Protein AF-A0A947G406-F1 (afdb_monomer_lite)

Foldseek 3Di:
DDDDPDPPVPVVVVVVLVVLLVVLQVVQCVVQNDVRRDPVSSCVSSVHDPVVVD

Sequence (54 aa):
MGSPMTDERDPDAKARRRDQILRVATAVFADKGYHKASISHIIERAGIARGTFY

pLDDT: mean 76.73, std 13.11, range [49.97, 91.88]

Structure (mmCIF, N/CA/C/O backbone):
data_AF-A0A947G406-F1
#
_entry.id   AF-A0A947G406-F1
#
loop_
_atom_site.group_PDB
_atom_site.id
_atom_site.type_symbol
_atom_site.label_atom_id
_atom_site.label_alt_id
_atom_site.label_comp_id
_atom_site.label_asym_id
_atom_site.label_entity_id
_atom_site.label_seq_id
_atom_site.pdbx_PDB_ins_code
_atom_site.Cartn_x
_atom_site.Cartn_y
_atom_site.Cartn_z
_atom_site.occupancy
_atom_site.B_iso_or_equiv
_atom_site.auth_seq_id
_atom_site.auth_comp_id
_atom_site.auth_asym_id
_atom_site.auth_atom_id
_atom_site.pdbx_PDB_model_num
ATOM 1 N N . MET A 1 1 ? 36.405 -20.430 -18.235 1.00 56.88 1 MET A N 1
ATOM 2 C CA . MET A 1 1 ? 36.809 -19.013 -18.134 1.00 56.88 1 MET A CA 1
ATOM 3 C C . MET A 1 1 ? 35.785 -18.216 -18.930 1.00 56.88 1 MET A C 1
ATOM 5 O O . MET A 1 1 ? 35.668 -18.480 -20.116 1.00 56.88 1 MET A O 1
ATOM 9 N N . GLY A 1 2 ? 34.985 -17.367 -18.275 1.00 49.97 2 GLY A N 1
ATOM 10 C CA . GLY A 1 2 ? 33.975 -16.529 -18.936 1.00 49.97 2 GLY A CA 1
ATOM 11 C C . GLY A 1 2 ? 32.551 -16.680 -18.393 1.00 49.97 2 GLY A C 1
ATOM 12 O O . GLY A 1 2 ? 31.689 -17.198 -19.086 1.00 49.97 2 GLY A O 1
ATOM 13 N N . SER A 1 3 ? 32.306 -16.179 -17.181 1.00 55.38 3 SER A N 1
ATOM 14 C CA . SER A 1 3 ? 31.060 -15.444 -16.930 1.00 55.38 3 SER A CA 1
ATOM 15 C C . SER A 1 3 ? 31.418 -13.959 -17.018 1.00 55.38 3 SER A C 1
ATOM 17 O O . SER A 1 3 ? 32.493 -13.570 -16.553 1.00 55.38 3 SER A O 1
ATOM 19 N N . PRO A 1 4 ? 30.542 -13.143 -17.610 1.00 58.41 4 PRO A N 1
ATOM 20 C CA . PRO A 1 4 ? 29.631 -12.431 -16.733 1.00 58.41 4 PRO A CA 1
ATOM 21 C C . PRO A 1 4 ? 28.190 -12.599 -17.214 1.00 58.41 4 PRO A C 1
ATOM 23 O O . PRO A 1 4 ? 27.835 -12.225 -18.325 1.00 58.41 4 PRO A O 1
ATOM 26 N N . MET A 1 5 ? 27.364 -13.163 -16.335 1.00 53.44 5 MET A N 1
ATOM 27 C CA . MET A 1 5 ? 25.917 -13.004 -16.384 1.00 53.44 5 MET A CA 1
ATOM 28 C C . MET A 1 5 ? 25.654 -11.511 -16.198 1.00 53.44 5 MET A C 1
ATOM 30 O O . MET A 1 5 ? 25.812 -10.978 -15.100 1.00 53.44 5 MET A O 1
ATOM 34 N N . THR A 1 6 ? 25.400 -10.819 -17.300 1.00 59.88 6 THR A N 1
ATOM 35 C CA . THR A 1 6 ? 25.065 -9.403 -17.312 1.00 59.88 6 THR A CA 1
ATOM 36 C C . THR A 1 6 ? 23.779 -9.211 -16.524 1.00 59.88 6 THR A C 1
ATOM 38 O O . THR A 1 6 ? 22.770 -9.854 -16.790 1.00 59.88 6 THR A O 1
ATOM 41 N N . ASP A 1 7 ? 23.856 -8.342 -15.521 1.00 60.00 7 ASP A N 1
ATOM 42 C CA . ASP A 1 7 ? 22.753 -7.771 -14.753 1.00 60.00 7 ASP A CA 1
ATOM 43 C C . ASP A 1 7 ? 21.850 -6.950 -15.693 1.00 60.00 7 ASP A C 1
ATOM 45 O O . ASP A 1 7 ? 21.801 -5.724 -15.649 1.00 60.00 7 ASP A O 1
ATOM 49 N N . GLU A 1 8 ? 21.151 -7.632 -16.600 1.00 57.47 8 GLU A N 1
ATOM 5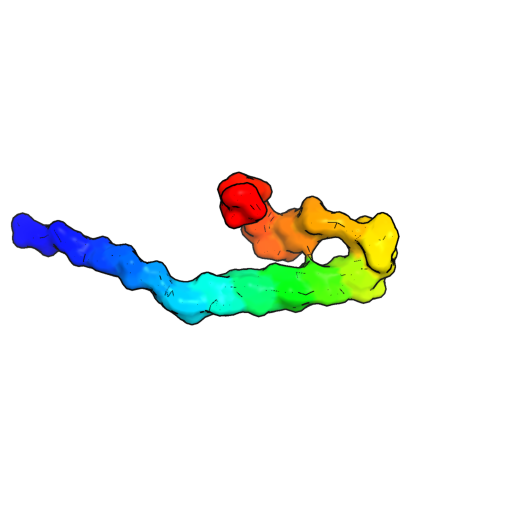0 C CA . GLU A 1 8 ? 19.966 -7.112 -17.268 1.00 57.47 8 GLU A CA 1
ATOM 51 C C . GLU A 1 8 ? 18.874 -7.053 -16.205 1.00 57.47 8 GLU A C 1
ATOM 53 O O . GLU A 1 8 ? 18.079 -7.977 -16.039 1.00 57.47 8 GLU A O 1
ATOM 58 N N . ARG A 1 9 ? 18.871 -5.983 -15.404 1.00 61.09 9 ARG A N 1
ATOM 59 C CA . ARG A 1 9 ? 17.738 -5.673 -14.530 1.00 61.09 9 ARG A CA 1
ATOM 60 C C . ARG A 1 9 ? 16.530 -5.472 -15.427 1.00 61.09 9 ARG A C 1
ATOM 62 O O . ARG A 1 9 ? 16.319 -4.372 -15.929 1.00 61.09 9 ARG A O 1
ATOM 69 N N . ASP A 1 10 ? 15.791 -6.554 -15.624 1.00 62.53 10 ASP A N 1
ATOM 70 C CA . ASP A 1 10 ? 14.577 -6.656 -16.416 1.00 62.53 10 ASP A CA 1
ATOM 71 C C . ASP A 1 10 ? 13.694 -5.427 -16.115 1.00 62.53 10 ASP A C 1
ATOM 73 O O . ASP A 1 10 ? 13.164 -5.297 -14.999 1.00 62.53 10 ASP A O 1
ATOM 77 N N . PRO A 1 11 ? 13.608 -4.445 -17.035 1.00 63.78 11 PRO A N 1
ATOM 78 C CA . PRO A 1 11 ? 12.864 -3.212 -16.786 1.00 63.78 11 PRO A CA 1
ATOM 79 C C . PRO A 1 11 ? 11.390 -3.528 -16.508 1.00 63.78 11 PRO A C 1
ATOM 81 O O . PRO A 1 11 ? 10.742 -2.855 -15.697 1.00 63.78 11 PRO A O 1
ATOM 84 N N . ASP A 1 12 ? 10.897 -4.621 -17.086 1.00 74.75 12 ASP A N 1
ATOM 85 C CA . ASP A 1 12 ? 9.575 -5.179 -16.858 1.00 74.75 12 ASP A CA 1
ATOM 86 C C . ASP A 1 12 ? 9.387 -5.693 -15.426 1.00 74.75 12 ASP A C 1
ATOM 88 O O . ASP A 1 12 ? 8.327 -5.483 -14.839 1.00 74.75 12 ASP A O 1
ATOM 92 N N . ALA A 1 13 ? 10.394 -6.296 -14.790 1.00 75.88 13 ALA A N 1
ATOM 93 C CA . ALA A 1 13 ? 10.323 -6.694 -13.384 1.00 75.88 13 ALA A CA 1
ATOM 94 C C . ALA A 1 13 ? 10.152 -5.482 -12.456 1.00 75.88 13 ALA A C 1
ATOM 96 O O . ALA A 1 13 ? 9.340 -5.523 -11.524 1.00 75.88 13 ALA A O 1
ATOM 97 N N . LYS A 1 14 ? 10.852 -4.375 -12.731 1.00 78.19 14 LYS A N 1
ATOM 98 C CA . LYS A 1 14 ? 10.695 -3.127 -11.966 1.00 78.19 14 LYS A CA 1
ATOM 99 C C . LYS A 1 14 ? 9.318 -2.497 -12.193 1.00 78.19 14 LYS A C 1
ATOM 101 O O . LYS A 1 14 ? 8.684 -2.067 -11.226 1.00 78.19 14 LYS A O 1
ATOM 106 N N . ALA A 1 15 ? 8.837 -2.473 -13.436 1.00 82.88 15 ALA A N 1
ATOM 107 C CA . ALA A 1 15 ? 7.504 -1.977 -13.772 1.00 82.88 15 ALA A CA 1
ATOM 108 C C . ALA A 1 15 ? 6.396 -2.815 -13.108 1.00 82.88 15 ALA A C 1
ATOM 110 O O . ALA A 1 15 ? 5.535 -2.265 -12.424 1.00 82.88 15 ALA A O 1
ATOM 111 N N . ARG A 1 16 ? 6.482 -4.150 -13.187 1.00 84.38 16 ARG A N 1
ATOM 112 C CA . ARG A 1 16 ? 5.551 -5.082 -12.527 1.00 84.38 16 ARG A CA 1
ATOM 113 C C . ARG A 1 16 ? 5.524 -4.895 -11.011 1.00 84.38 16 ARG A C 1
ATOM 115 O O . ARG A 1 16 ? 4.447 -4.882 -10.415 1.00 84.38 16 ARG A O 1
ATOM 122 N N . ARG A 1 17 ? 6.690 -4.695 -10.381 1.00 82.56 17 ARG A N 1
ATOM 123 C CA . ARG A 1 17 ? 6.774 -4.401 -8.940 1.00 82.56 17 ARG A CA 1
ATOM 124 C C . ARG A 1 17 ? 6.059 -3.093 -8.599 1.00 82.56 17 ARG A C 1
ATOM 126 O O . ARG A 1 17 ? 5.315 -3.040 -7.622 1.00 82.56 17 ARG A O 1
ATOM 133 N N . ARG A 1 18 ? 6.267 -2.045 -9.401 1.00 84.81 18 ARG A N 1
ATOM 134 C CA . ARG A 1 18 ? 5.612 -0.743 -9.215 1.00 84.81 18 ARG A CA 1
ATOM 135 C C . ARG A 1 18 ? 4.092 -0.865 -9.315 1.00 84.81 18 ARG A C 1
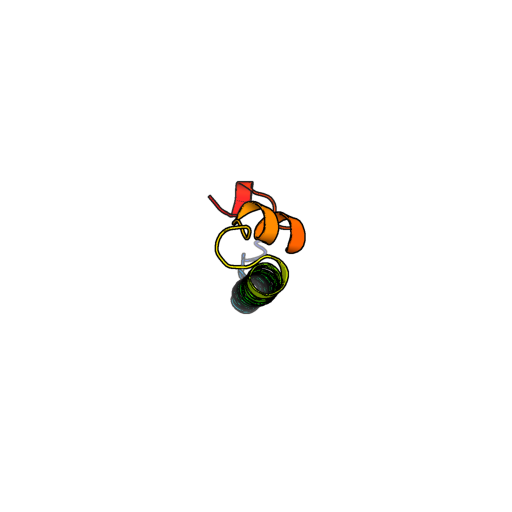ATOM 137 O O . ARG A 1 18 ? 3.395 -0.379 -8.427 1.00 84.81 18 ARG A O 1
ATOM 144 N N . ASP A 1 19 ? 3.591 -1.554 -10.332 1.00 89.00 19 ASP A N 1
ATOM 145 C CA . ASP A 1 19 ? 2.154 -1.777 -10.514 1.00 89.00 19 ASP A CA 1
ATOM 146 C C . ASP A 1 19 ? 1.543 -2.571 -9.360 1.00 89.00 19 ASP A C 1
ATOM 148 O O . ASP A 1 19 ? 0.455 -2.243 -8.883 1.00 89.00 19 ASP A O 1
ATOM 152 N N . GLN A 1 20 ? 2.255 -3.583 -8.860 1.00 87.44 20 GLN A N 1
ATOM 153 C CA . GLN A 1 20 ? 1.833 -4.336 -7.683 1.00 87.44 20 GLN A CA 1
ATOM 154 C C . GLN A 1 20 ? 1.684 -3.419 -6.462 1.00 87.44 20 GLN A C 1
ATOM 156 O O . GLN A 1 20 ? 0.657 -3.470 -5.784 1.00 87.44 20 GLN A O 1
ATOM 161 N N . ILE A 1 21 ? 2.675 -2.561 -6.197 1.00 87.12 21 ILE A N 1
ATOM 162 C CA . ILE A 1 21 ? 2.635 -1.610 -5.076 1.00 87.12 21 ILE A CA 1
ATOM 163 C C . ILE A 1 21 ? 1.438 -0.673 -5.215 1.00 87.12 21 ILE A C 1
ATOM 165 O O . ILE A 1 21 ? 0.708 -0.483 -4.247 1.00 87.12 21 ILE A O 1
ATOM 169 N N . LEU A 1 22 ? 1.212 -0.118 -6.409 1.00 90.44 22 LEU A N 1
ATOM 170 C CA . LEU A 1 22 ? 0.095 0.792 -6.659 1.00 90.44 22 LEU A CA 1
ATOM 171 C C . LEU A 1 22 ? -1.254 0.104 -6.429 1.00 90.44 22 LEU A C 1
ATOM 173 O O . LEU A 1 22 ? -2.091 0.650 -5.717 1.00 90.44 22 LEU A O 1
ATOM 177 N N . ARG A 1 23 ? -1.448 -1.122 -6.935 1.00 91.88 23 ARG A N 1
ATOM 178 C CA . ARG A 1 23 ? -2.688 -1.885 -6.697 1.00 91.88 23 ARG A CA 1
ATOM 179 C C . ARG A 1 23 ? -2.926 -2.150 -5.213 1.00 91.88 23 ARG A C 1
ATOM 181 O O . ARG A 1 23 ? -4.041 -1.961 -4.728 1.00 91.88 23 ARG A O 1
ATOM 188 N N . VAL A 1 24 ? -1.890 -2.576 -4.489 1.00 91.38 24 VAL A N 1
ATOM 189 C CA . VAL A 1 24 ? -1.988 -2.837 -3.045 1.00 91.38 24 VAL A CA 1
ATOM 190 C C . VAL A 1 24 ? -2.278 -1.544 -2.286 1.00 91.38 24 VAL A C 1
ATOM 192 O O . VAL A 1 24 ? -3.141 -1.540 -1.412 1.00 91.38 24 VAL A O 1
ATOM 195 N N . ALA A 1 25 ? -1.616 -0.442 -2.645 1.00 89.31 25 ALA A N 1
ATOM 196 C CA . ALA A 1 25 ? -1.858 0.868 -2.059 1.00 89.31 25 ALA A CA 1
ATOM 197 C C . ALA A 1 25 ? -3.318 1.289 -2.228 1.00 89.31 25 ALA A C 1
ATOM 199 O O . ALA A 1 25 ? -3.978 1.597 -1.239 1.00 89.31 25 ALA A O 1
ATOM 200 N N . THR A 1 26 ? -3.852 1.221 -3.450 1.00 91.75 26 THR A N 1
ATOM 201 C CA . THR A 1 26 ? -5.256 1.537 -3.733 1.00 91.75 26 THR A CA 1
ATOM 202 C C . THR A 1 26 ? -6.209 0.683 -2.899 1.00 91.75 26 THR A C 1
ATOM 204 O O . THR A 1 26 ? -7.135 1.226 -2.302 1.00 91.75 26 THR A O 1
ATOM 207 N N . ALA A 1 27 ? -5.963 -0.626 -2.787 1.00 90.81 27 ALA A N 1
ATOM 208 C CA . ALA A 1 27 ? -6.791 -1.510 -1.968 1.00 90.81 27 ALA A CA 1
ATOM 209 C C . ALA A 1 27 ? -6.733 -1.148 -0.473 1.00 90.81 27 ALA A C 1
ATOM 211 O O . ALA A 1 27 ? -7.762 -1.122 0.194 1.00 90.81 27 ALA A O 1
ATOM 212 N N . VAL A 1 28 ? -5.550 -0.825 0.056 1.00 90.31 28 VAL A N 1
ATOM 213 C CA . VAL A 1 28 ? -5.380 -0.407 1.458 1.00 90.31 28 VAL A CA 1
ATOM 214 C C . VAL A 1 28 ? -6.073 0.929 1.727 1.00 90.31 28 VAL A C 1
ATOM 216 O O . VAL A 1 28 ? -6.714 1.078 2.767 1.00 90.31 28 VAL A O 1
ATOM 219 N N . PHE A 1 29 ? -5.980 1.886 0.802 1.00 87.62 29 PHE A N 1
ATOM 220 C CA . PHE A 1 29 ? -6.677 3.166 0.916 1.00 87.62 29 PHE A CA 1
ATOM 221 C C . PHE A 1 29 ? -8.197 3.004 0.843 1.00 87.62 29 PHE A C 1
ATOM 223 O O . PHE A 1 29 ? -8.897 3.657 1.613 1.00 87.62 29 PHE A O 1
ATOM 230 N N . ALA A 1 30 ? -8.702 2.125 -0.025 1.00 89.94 30 ALA A N 1
ATOM 231 C CA . ALA A 1 30 ? -10.131 1.837 -0.135 1.00 89.94 30 ALA A CA 1
ATOM 232 C C . ALA A 1 30 ? -10.690 1.134 1.116 1.00 89.94 30 ALA A C 1
ATOM 234 O O . ALA A 1 30 ? -11.780 1.464 1.567 1.00 89.94 30 ALA A O 1
ATOM 235 N N . ASP A 1 31 ? -9.929 0.201 1.693 1.00 89.00 31 ASP A N 1
ATOM 236 C CA . ASP A 1 31 ? -10.336 -0.606 2.852 1.00 89.00 31 ASP A CA 1
ATOM 237 C C . ASP A 1 31 ? -10.260 0.180 4.175 1.00 89.00 31 ASP A C 1
ATOM 239 O O . ASP A 1 31 ? -11.169 0.136 5.002 1.00 89.00 31 ASP A O 1
ATOM 243 N N . LYS A 1 32 ? -9.178 0.943 4.386 1.00 86.06 32 LYS A N 1
ATOM 244 C CA . LYS A 1 32 ? -8.915 1.629 5.666 1.00 86.06 32 LYS A CA 1
ATOM 245 C C . LYS A 1 32 ? -9.294 3.113 5.667 1.00 86.06 32 LYS A C 1
ATOM 247 O O . LYS A 1 32 ? -9.444 3.699 6.741 1.00 86.06 32 LYS A O 1
ATOM 252 N N . GLY A 1 33 ? -9.432 3.730 4.495 1.00 83.44 33 GLY A N 1
ATOM 253 C CA . GLY A 1 33 ? -9.545 5.179 4.341 1.00 83.44 33 GLY A CA 1
ATOM 254 C C . GLY A 1 33 ? -8.201 5.906 4.490 1.00 83.44 33 GLY A C 1
ATOM 255 O O . GLY A 1 33 ? -7.230 5.375 5.036 1.00 83.44 33 GLY A O 1
ATOM 256 N N . TYR A 1 34 ? -8.147 7.156 4.020 1.00 74.12 34 TYR A N 1
ATOM 257 C CA . TYR A 1 34 ? -6.911 7.944 3.888 1.00 74.12 34 TYR A CA 1
ATOM 258 C C . TYR A 1 34 ? -6.115 8.092 5.195 1.00 74.12 34 TYR A C 1
ATOM 260 O O . TYR A 1 34 ? -4.900 7.942 5.199 1.00 74.12 34 TYR A O 1
ATOM 268 N N . HIS A 1 35 ? -6.795 8.326 6.321 1.00 80.00 35 HIS A N 1
ATOM 269 C CA . HIS A 1 35 ? -6.134 8.579 7.607 1.00 80.00 35 HIS A CA 1
ATOM 270 C C . HIS A 1 35 ? -5.610 7.324 8.318 1.00 80.00 35 HIS A C 1
ATOM 272 O O . HIS A 1 35 ? -4.717 7.433 9.154 1.00 80.00 35 HIS A O 1
ATOM 278 N N . LYS A 1 36 ? -6.163 6.139 8.029 1.00 82.81 36 LYS A N 1
ATOM 279 C CA . LYS A 1 36 ? -5.750 4.876 8.675 1.00 82.81 36 LYS A CA 1
ATOM 280 C C . LYS A 1 36 ? -4.841 4.026 7.786 1.00 82.81 36 LYS A C 1
ATOM 282 O O . LYS A 1 36 ? -4.171 3.115 8.276 1.00 82.81 36 LYS A O 1
ATOM 287 N N . ALA A 1 37 ? -4.827 4.288 6.482 1.00 89.12 37 ALA A N 1
ATOM 288 C CA . ALA A 1 37 ? -3.869 3.697 5.563 1.00 89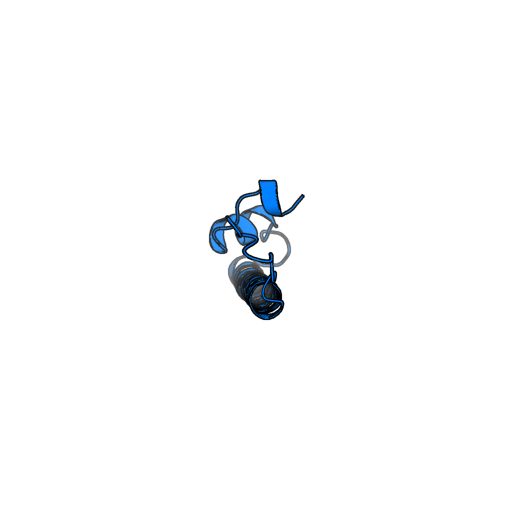.12 37 ALA A CA 1
ATOM 289 C C . ALA A 1 37 ? -2.469 4.273 5.822 1.00 89.12 37 ALA A C 1
ATOM 291 O O . ALA A 1 37 ? -2.295 5.474 6.000 1.00 89.12 37 ALA A O 1
ATOM 292 N N . SER A 1 38 ? -1.456 3.409 5.850 1.00 86.44 38 SER A N 1
ATOM 293 C CA . SER A 1 38 ? -0.064 3.814 6.060 1.00 86.44 38 SER A CA 1
ATOM 294 C C . SER A 1 38 ? 0.840 3.055 5.103 1.00 86.44 38 SER A C 1
ATOM 296 O O . SER A 1 38 ? 0.499 1.959 4.656 1.00 86.44 38 SER A O 1
ATOM 298 N N . ILE A 1 39 ? 2.010 3.623 4.811 1.00 82.00 39 ILE A N 1
ATOM 299 C CA . ILE A 1 39 ? 3.014 2.971 3.965 1.00 82.00 39 ILE A CA 1
ATOM 300 C C . ILE A 1 39 ? 3.388 1.596 4.538 1.00 82.00 39 ILE A C 1
ATOM 302 O O . ILE A 1 39 ? 3.477 0.637 3.780 1.00 82.00 39 ILE A O 1
ATOM 306 N N . SER A 1 40 ? 3.485 1.454 5.863 1.00 84.12 40 SER A N 1
ATOM 307 C CA . SER A 1 40 ? 3.723 0.160 6.515 1.00 84.12 40 SER A CA 1
ATOM 308 C C . SER A 1 40 ? 2.684 -0.892 6.122 1.00 84.12 40 SER A C 1
ATOM 310 O O . SER A 1 40 ? 3.066 -1.981 5.709 1.00 84.12 40 SER A O 1
ATOM 312 N N . HIS A 1 41 ? 1.391 -0.546 6.127 1.00 85.81 41 HIS A N 1
ATOM 313 C CA . HIS A 1 41 ? 0.329 -1.467 5.709 1.00 85.81 41 HIS A CA 1
ATOM 314 C C . HIS A 1 41 ? 0.458 -1.894 4.241 1.00 85.81 41 HIS A C 1
ATOM 316 O O . HIS A 1 41 ? 0.127 -3.024 3.890 1.00 85.81 41 HIS A O 1
ATOM 322 N N . ILE A 1 42 ? 0.914 -0.988 3.375 1.00 86.31 42 ILE A N 1
ATOM 323 C CA . ILE A 1 42 ? 1.098 -1.257 1.945 1.00 86.31 42 ILE A CA 1
ATOM 324 C C . ILE A 1 42 ? 2.294 -2.188 1.745 1.00 86.31 42 ILE A C 1
ATOM 326 O O . ILE A 1 42 ? 2.186 -3.166 1.013 1.00 86.31 42 ILE A O 1
ATOM 330 N N . ILE A 1 43 ? 3.412 -1.914 2.420 1.00 84.44 43 ILE A N 1
ATOM 331 C CA . ILE A 1 43 ? 4.643 -2.707 2.343 1.00 84.44 43 ILE A CA 1
ATOM 332 C C . ILE A 1 43 ? 4.416 -4.121 2.898 1.00 84.44 43 ILE A C 1
ATOM 334 O O . ILE A 1 43 ? 4.797 -5.094 2.246 1.00 84.44 43 ILE A O 1
ATOM 338 N N . GLU A 1 44 ? 3.746 -4.242 4.051 1.00 84.94 44 GLU A N 1
ATOM 339 C CA . GLU A 1 44 ? 3.366 -5.532 4.644 1.00 84.94 44 GLU A CA 1
ATOM 340 C C . GLU A 1 44 ? 2.470 -6.334 3.697 1.00 84.94 44 GLU A C 1
ATOM 342 O O . GLU A 1 44 ? 2.726 -7.508 3.440 1.00 84.94 44 G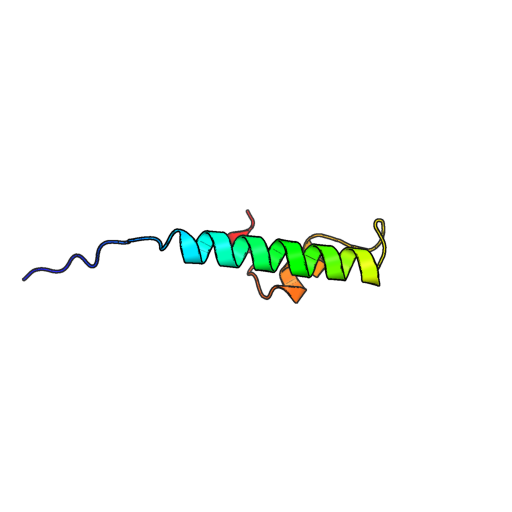LU A O 1
ATOM 347 N N . ARG A 1 45 ? 1.454 -5.690 3.110 1.00 84.50 45 ARG A N 1
ATOM 348 C CA . ARG A 1 45 ? 0.504 -6.357 2.211 1.00 84.50 45 ARG A CA 1
ATOM 349 C C . ARG A 1 45 ? 1.091 -6.665 0.830 1.00 84.50 45 ARG A C 1
ATOM 351 O O . ARG A 1 45 ? 0.652 -7.611 0.185 1.00 84.50 45 ARG A O 1
ATOM 358 N N . ALA A 1 46 ? 2.085 -5.902 0.379 1.00 84.62 46 ALA A N 1
ATOM 359 C CA . ALA A 1 46 ? 2.814 -6.143 -0.865 1.00 84.62 46 ALA A CA 1
ATOM 360 C C . ALA A 1 46 ? 3.969 -7.152 -0.705 1.00 84.62 46 ALA A C 1
ATOM 362 O O . ALA A 1 46 ? 4.588 -7.523 -1.706 1.00 84.62 46 ALA A O 1
ATOM 363 N N . GLY A 1 47 ? 4.282 -7.585 0.525 1.00 79.56 47 GLY A N 1
ATOM 364 C CA . GLY A 1 47 ? 5.379 -8.516 0.802 1.00 79.56 47 GLY A CA 1
ATOM 365 C C . GLY A 1 47 ? 6.750 -7.945 0.430 1.00 79.56 47 GLY A C 1
ATOM 366 O O . GLY A 1 47 ? 7.607 -8.659 -0.093 1.00 79.56 47 GLY A O 1
ATOM 367 N N . ILE A 1 48 ? 6.941 -6.637 0.614 1.00 76.62 48 ILE A N 1
ATOM 368 C CA . ILE A 1 48 ? 8.202 -5.951 0.313 1.00 76.62 48 ILE A CA 1
ATOM 369 C C . ILE A 1 48 ? 8.976 -5.764 1.617 1.00 76.62 48 ILE A C 1
ATOM 371 O O . ILE A 1 48 ? 8.415 -5.373 2.635 1.00 76.62 48 ILE A O 1
ATOM 375 N N . ALA A 1 49 ? 10.280 -6.036 1.616 1.00 71.75 49 ALA A N 1
ATOM 376 C CA . ALA A 1 49 ? 11.110 -5.746 2.779 1.00 71.75 49 ALA A CA 1
ATOM 377 C C . ALA A 1 49 ? 11.281 -4.224 2.929 1.00 71.75 49 ALA A C 1
ATOM 379 O O . ALA A 1 49 ? 11.600 -3.529 1.962 1.00 71.75 49 ALA A O 1
ATOM 380 N N . ARG A 1 50 ? 11.138 -3.693 4.152 1.00 61.50 50 ARG A N 1
ATOM 381 C CA . ARG A 1 50 ? 11.329 -2.253 4.434 1.00 61.50 50 ARG A CA 1
ATOM 382 C C . ARG A 1 50 ? 12.687 -1.716 3.952 1.00 61.50 50 ARG A C 1
ATOM 384 O O . ARG A 1 50 ? 12.766 -0.557 3.572 1.00 61.50 50 ARG A O 1
ATOM 391 N N . GLY A 1 51 ? 13.718 -2.565 3.902 1.00 60.25 51 GLY A N 1
ATOM 392 C CA . GLY A 1 51 ? 15.060 -2.209 3.421 1.00 60.25 51 GLY A CA 1
ATOM 393 C C . GLY A 1 51 ? 15.185 -1.967 1.910 1.00 60.25 51 GLY A C 1
ATOM 394 O O . GLY A 1 51 ? 16.202 -1.448 1.483 1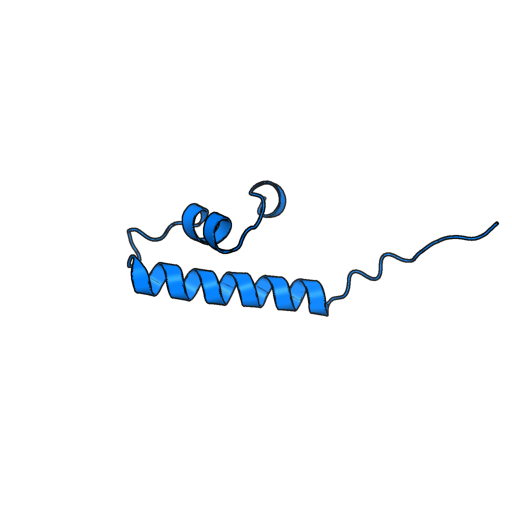.00 60.25 51 GLY A O 1
ATOM 395 N N . THR A 1 52 ? 14.174 -2.314 1.106 1.00 59.91 52 THR A N 1
ATOM 396 C CA . THR A 1 52 ? 14.126 -2.003 -0.342 1.00 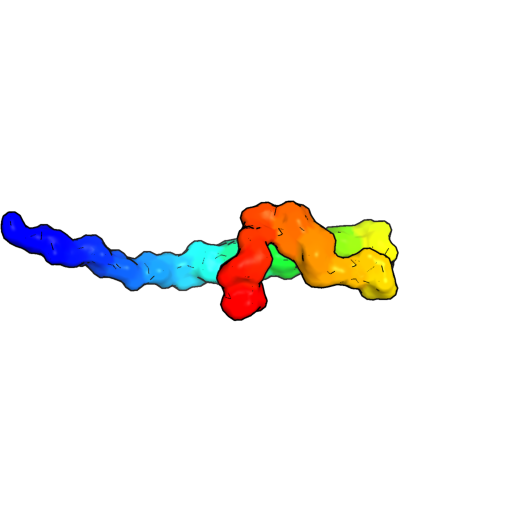59.91 52 THR A CA 1
ATOM 397 C C . THR A 1 52 ? 13.309 -0.753 -0.678 1.00 59.91 52 THR A C 1
ATOM 399 O O . THR A 1 52 ? 13.209 -0.387 -1.846 1.00 59.91 52 THR A O 1
ATOM 402 N N . PHE A 1 53 ? 12.681 -0.130 0.324 1.00 56.22 53 PHE A N 1
ATOM 403 C CA . PHE A 1 53 ? 11.840 1.061 0.151 1.00 56.22 53 PHE A CA 1
ATOM 404 C C . PHE A 1 53 ? 12.536 2.360 0.600 1.00 56.22 53 PHE A C 1
ATOM 406 O O . PHE A 1 53 ? 11.974 3.435 0.401 1.00 56.22 53 PHE A O 1
ATOM 413 N N . TYR A 1 54 ? 13.729 2.248 1.196 1.00 50.50 54 TYR A N 1
ATOM 414 C CA . TYR A 1 54 ? 14.626 3.355 1.544 1.00 50.50 54 TYR A CA 1
ATOM 415 C C . TYR A 1 54 ? 15.751 3.492 0.521 1.00 50.50 54 TYR A C 1
ATOM 417 O O . TYR A 1 54 ? 16.155 2.447 -0.041 1.00 50.50 54 TYR A O 1
#

Radius of gyration: 15.54 Å; chains: 1; bounding box: 47×28×28 Å

Secondary structure (DSSP, 8-state):
----------HHHHHHHHHHHHHHHHHHHHHH-TTT--HHHHHHHHT--GGG--